Protein AF-A0A6L5EHL0-F1 (afdb_monomer_lite)

Radius of gyration: 14.61 Å; chains: 1; bounding box: 33×22×42 Å

Secondary structure (DSSP, 8-state):
--EEEHHHHHHHHHHHH---HHHHHHHHHTSTTPPPP-EEEE--SGGGTT-EEEEEEHHHHHHHHHHHHHT-EESSSSEEEETTEEEEEE--S----

pLDDT: mean 92.65, std 10.25, range [40.53, 98.5]

Organism: NCBI:txid2653932

Sequence (97 aa):
QNCLSLTGVKAAMLARYGLSGAVVDYVLKEWPHAPNSAGMVRNGHEDANGSQYLVWTKSLVTAAFKRFVDECEMVNTTQASHPYFNGRFRLTGKVSQ

Foldseek 3Di:
DQKAFLVRLQVVCCVPWVFHSVVSCCLQPPDPLHFDWPDWDFDPDPVSVRDITTIHGPVSSVVSVVVQLVQWDDPDQFWTDHPRDPDITGTHPPDPD

Structure (mmCIF, N/CA/C/O backbone):
data_AF-A0A6L5EHL0-F1
#
_entry.id   AF-A0A6L5EHL0-F1
#
loop_
_atom_site.group_PDB
_atom_site.id
_atom_site.type_symbol
_atom_site.label_atom_id
_atom_site.label_alt_id
_atom_site.label_comp_id
_atom_site.label_asym_id
_atom_site.label_entity_id
_atom_site.label_seq_id
_atom_site.pdbx_PDB_ins_code
_atom_site.Cartn_x
_atom_site.Cartn_y
_a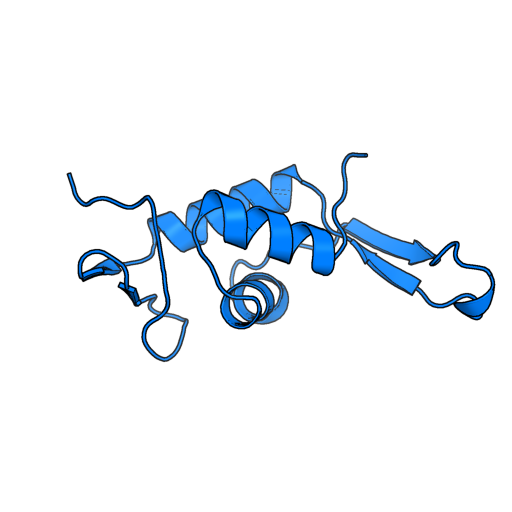tom_site.Cartn_z
_atom_site.occupancy
_atom_site.B_iso_or_equiv
_atom_site.auth_seq_id
_atom_site.auth_comp_id
_atom_site.auth_asym_id
_atom_site.auth_atom_id
_atom_site.pdbx_PDB_model_num
ATOM 1 N N . GLN A 1 1 ? 6.257 -13.207 -13.958 1.00 61.53 1 GLN A N 1
ATOM 2 C CA . GLN A 1 1 ? 7.010 -12.035 -13.452 1.00 61.53 1 GLN A CA 1
ATOM 3 C C . GLN A 1 1 ? 6.935 -12.003 -11.924 1.00 61.53 1 GLN A C 1
ATOM 5 O O . GLN A 1 1 ? 5.828 -11.990 -11.384 1.00 61.53 1 GLN A O 1
ATOM 10 N N . ASN A 1 2 ? 8.085 -12.084 -11.242 1.00 89.31 2 ASN A N 1
ATOM 11 C CA . ASN A 1 2 ? 8.186 -12.235 -9.775 1.00 89.31 2 ASN A CA 1
ATOM 12 C C . ASN A 1 2 ? 8.239 -10.907 -9.011 1.00 89.31 2 ASN A C 1
ATOM 14 O O . ASN A 1 2 ? 8.119 -10.904 -7.787 1.00 89.31 2 ASN A O 1
ATOM 18 N N . CYS A 1 3 ? 8.372 -9.792 -9.729 1.00 94.38 3 CYS A N 1
ATOM 19 C CA . CYS A 1 3 ? 8.391 -8.455 -9.158 1.00 94.38 3 CYS A CA 1
ATOM 20 C C . CYS A 1 3 ? 7.161 -7.643 -9.585 1.00 94.38 3 CYS A C 1
ATOM 22 O O . CYS A 1 3 ? 6.510 -7.969 -10.580 1.00 94.38 3 CYS A O 1
ATOM 24 N N . LEU A 1 4 ? 6.852 -6.601 -8.819 1.00 96.62 4 LEU A N 1
ATOM 25 C CA . LEU A 1 4 ? 5.786 -5.633 -9.067 1.00 96.62 4 LEU A CA 1
ATOM 26 C C . LEU A 1 4 ? 6.379 -4.224 -9.127 1.00 96.62 4 LEU A C 1
ATOM 28 O O . LEU A 1 4 ? 7.224 -3.883 -8.303 1.00 96.62 4 LEU A O 1
ATOM 32 N N . SER A 1 5 ? 5.908 -3.409 -10.073 1.00 96.19 5 SER A N 1
ATOM 33 C CA . SER A 1 5 ? 6.099 -1.953 -10.058 1.00 96.19 5 SER A CA 1
ATOM 34 C C . SER A 1 5 ? 5.224 -1.304 -8.982 1.00 96.19 5 SER A C 1
ATOM 36 O O . SER A 1 5 ? 4.302 -1.942 -8.469 1.00 96.19 5 SER A O 1
ATOM 38 N N . LEU A 1 6 ? 5.437 -0.016 -8.688 1.00 97.06 6 LEU A N 1
ATOM 39 C CA . LEU A 1 6 ? 4.589 0.730 -7.747 1.00 97.06 6 LEU A CA 1
ATOM 40 C C . LEU A 1 6 ? 3.102 0.649 -8.130 1.00 97.06 6 LEU A C 1
ATOM 42 O O . LEU A 1 6 ? 2.257 0.354 -7.287 1.00 97.06 6 LEU A O 1
ATOM 46 N N . THR A 1 7 ? 2.786 0.847 -9.412 1.00 96.94 7 THR A N 1
ATOM 47 C CA . THR A 1 7 ? 1.417 0.731 -9.935 1.00 96.94 7 THR A CA 1
ATOM 48 C C . THR A 1 7 ? 0.861 -0.679 -9.738 1.00 96.94 7 THR A C 1
ATOM 50 O O . THR A 1 7 ? -0.286 -0.834 -9.324 1.00 96.94 7 THR A O 1
ATOM 53 N N . GLY A 1 8 ? 1.684 -1.710 -9.958 1.00 97.69 8 GLY A N 1
ATOM 54 C CA . GLY A 1 8 ? 1.301 -3.101 -9.724 1.00 97.69 8 GLY A CA 1
ATOM 55 C C . GLY A 1 8 ? 1.007 -3.403 -8.253 1.00 97.69 8 GLY A C 1
ATOM 56 O O . GLY A 1 8 ? 0.017 -4.070 -7.956 1.00 97.69 8 GLY A O 1
ATOM 57 N N . VAL A 1 9 ? 1.815 -2.880 -7.322 1.00 98.25 9 VAL A N 1
ATOM 58 C CA . VAL A 1 9 ? 1.557 -3.026 -5.879 1.00 98.25 9 VAL A CA 1
ATOM 59 C C . VAL A 1 9 ? 0.270 -2.301 -5.487 1.00 98.25 9 VAL A C 1
ATOM 61 O O . VAL A 1 9 ? -0.572 -2.893 -4.816 1.00 98.25 9 VAL A O 1
ATOM 64 N N . LYS A 1 10 ? 0.066 -1.061 -5.953 1.00 98.50 10 LYS A N 1
ATOM 65 C CA . LYS A 1 10 ? -1.161 -0.290 -5.686 1.00 98.50 10 LYS A CA 1
ATOM 66 C C . LYS A 1 10 ? -2.412 -1.027 -6.158 1.00 98.50 10 LYS A C 1
ATOM 68 O O . LYS A 1 10 ? -3.350 -1.173 -5.381 1.00 98.50 10 LYS A O 1
ATOM 73 N N . ALA A 1 11 ? -2.402 -1.549 -7.384 1.00 98.19 11 ALA A N 1
ATOM 74 C CA . ALA A 1 11 ? -3.517 -2.327 -7.918 1.00 98.19 11 ALA A CA 1
ATOM 75 C C . ALA A 1 11 ? -3.776 -3.601 -7.095 1.00 98.19 11 ALA A C 1
ATOM 77 O O . ALA A 1 11 ? -4.917 -3.884 -6.733 1.00 98.19 11 ALA A O 1
ATOM 78 N N . ALA A 1 12 ? -2.718 -4.339 -6.741 1.00 97.00 12 ALA A N 1
ATOM 79 C CA . ALA A 1 12 ? -2.841 -5.565 -5.958 1.00 97.00 12 ALA A CA 1
ATOM 80 C C . ALA A 1 12 ? -3.391 -5.312 -4.543 1.00 97.00 12 ALA A C 1
ATOM 82 O O . ALA A 1 12 ? -4.246 -6.060 -4.073 1.00 97.00 12 ALA A O 1
ATOM 83 N N . MET A 1 13 ? -2.919 -4.268 -3.857 1.00 97.62 13 MET A N 1
ATOM 84 C CA . MET A 1 13 ? -3.337 -3.960 -2.484 1.00 97.62 13 MET A CA 1
ATOM 85 C C . MET A 1 13 ? -4.725 -3.322 -2.422 1.00 97.62 13 MET A C 1
ATOM 87 O O . MET A 1 13 ? -5.481 -3.607 -1.492 1.00 97.62 13 MET A O 1
ATOM 91 N N . LEU A 1 14 ? -5.100 -2.538 -3.435 1.00 97.38 14 LEU A N 1
ATOM 92 C CA . LEU A 1 14 ? -6.473 -2.069 -3.594 1.00 97.38 14 LEU A CA 1
ATOM 93 C C . LEU A 1 14 ? -7.431 -3.253 -3.762 1.00 97.38 14 LEU A C 1
ATOM 95 O O . LEU A 1 14 ? -8.423 -3.335 -3.046 1.00 97.38 14 LEU A O 1
ATOM 99 N N . ALA A 1 15 ? -7.117 -4.192 -4.659 1.00 96.19 15 ALA A N 1
ATOM 100 C CA . ALA A 1 15 ? -7.969 -5.351 -4.916 1.00 96.19 15 ALA A CA 1
ATOM 101 C C . ALA A 1 15 ? -8.071 -6.297 -3.708 1.00 96.19 15 ALA A C 1
ATOM 103 O O . ALA A 1 15 ? -9.140 -6.830 -3.431 1.00 96.19 15 ALA A O 1
ATOM 104 N N . ARG A 1 16 ? -6.963 -6.515 -2.987 1.00 95.31 16 ARG A N 1
ATOM 105 C CA . ARG A 1 16 ? -6.901 -7.485 -1.884 1.00 95.31 16 ARG A CA 1
ATOM 106 C C . ARG A 1 16 ? -7.417 -6.944 -0.554 1.00 95.31 16 ARG A C 1
ATOM 108 O O . ARG A 1 16 ? -8.050 -7.683 0.189 1.00 95.31 16 ARG A O 1
ATOM 115 N N . TYR A 1 17 ? -7.092 -5.695 -0.237 1.00 96.19 17 TYR A N 1
ATOM 116 C CA . TYR A 1 17 ? -7.312 -5.113 1.088 1.00 96.19 17 TYR A CA 1
ATOM 117 C C . TYR A 1 17 ? -8.120 -3.813 1.040 1.00 96.19 17 TYR A C 1
ATOM 119 O O . TYR A 1 17 ? -8.518 -3.300 2.082 1.00 96.19 17 TYR A O 1
ATOM 127 N N . GLY A 1 18 ? -8.408 -3.261 -0.141 1.00 96.62 18 GLY A N 1
ATOM 128 C CA . GLY A 1 18 ? -9.085 -1.969 -0.271 1.00 96.62 18 GLY A CA 1
ATOM 129 C C . GLY A 1 18 ? -8.198 -0.773 0.086 1.00 96.62 18 GLY A C 1
ATOM 130 O O . GLY A 1 18 ? -8.722 0.327 0.267 1.00 96.62 18 GLY A O 1
ATOM 131 N N . LEU A 1 19 ? -6.878 -0.976 0.198 1.00 97.81 19 LEU A N 1
ATOM 132 C CA . LEU A 1 19 ? -5.934 0.076 0.570 1.00 97.81 19 LEU A CA 1
ATOM 133 C C . LEU A 1 19 ? -5.804 1.103 -0.557 1.00 97.81 19 LEU A C 1
ATOM 135 O O . LEU A 1 19 ? -5.652 0.755 -1.729 1.00 97.81 19 LEU A O 1
ATOM 139 N N . SER A 1 20 ? -5.829 2.384 -0.191 1.00 97.56 20 SER A N 1
ATOM 140 C CA . SER A 1 20 ? -5.613 3.474 -1.139 1.00 97.56 20 SER A CA 1
ATOM 141 C C . SER A 1 20 ? -4.144 3.566 -1.560 1.00 97.56 20 SER A C 1
ATOM 143 O O . SER A 1 20 ? -3.242 3.087 -0.869 1.00 97.56 20 SER A O 1
ATOM 145 N N . GLY A 1 21 ? -3.887 4.258 -2.674 1.00 97.81 21 GLY A N 1
ATOM 146 C CA . GLY A 1 21 ? -2.523 4.513 -3.138 1.00 97.81 21 GLY A CA 1
ATOM 147 C C . GLY A 1 21 ? -1.641 5.200 -2.090 1.00 97.81 21 GLY A C 1
ATOM 148 O O . GLY A 1 21 ? -0.470 4.857 -2.001 1.00 97.81 21 GLY A O 1
ATOM 149 N N . ALA A 1 22 ? -2.208 6.091 -1.267 1.00 97.06 22 ALA A N 1
ATOM 150 C CA . ALA A 1 22 ? -1.482 6.797 -0.210 1.00 97.06 22 ALA A CA 1
ATOM 151 C C . ALA A 1 22 ? -1.033 5.865 0.928 1.00 97.06 22 ALA A C 1
ATOM 153 O O . ALA A 1 22 ? 0.102 5.958 1.384 1.00 97.06 22 ALA A O 1
ATOM 154 N N . VAL A 1 23 ? -1.889 4.924 1.348 1.00 98.19 23 VAL A N 1
ATOM 155 C CA . VAL A 1 23 ? -1.503 3.917 2.352 1.00 98.19 23 VAL A CA 1
ATOM 156 C C . VAL A 1 23 ? -0.433 2.992 1.783 1.00 98.19 23 VAL A C 1
ATOM 158 O O . VAL A 1 23 ? 0.548 2.691 2.453 1.00 98.19 23 VAL A O 1
ATOM 161 N N . VAL A 1 24 ? -0.578 2.579 0.522 1.00 98.38 24 VAL A N 1
ATOM 162 C CA . VAL A 1 24 ? 0.431 1.752 -0.155 1.00 98.38 24 VAL A CA 1
ATOM 163 C C . VAL A 1 24 ? 1.771 2.482 -0.261 1.00 98.38 24 VAL A C 1
ATOM 165 O O . VAL A 1 24 ? 2.804 1.882 0.021 1.00 98.38 24 VAL A O 1
ATOM 168 N N . ASP A 1 25 ? 1.768 3.764 -0.637 1.00 98.00 25 ASP A N 1
ATOM 169 C CA . ASP A 1 25 ? 2.982 4.585 -0.685 1.00 98.00 25 ASP A CA 1
ATOM 170 C C . ASP A 1 25 ? 3.654 4.660 0.690 1.00 98.00 25 ASP A C 1
ATOM 172 O O . ASP A 1 25 ? 4.862 4.454 0.777 1.00 98.00 25 ASP A O 1
ATOM 176 N N . TYR A 1 26 ? 2.875 4.881 1.751 1.00 98.19 26 TYR A N 1
ATOM 177 C CA . TYR A 1 26 ? 3.378 4.907 3.122 1.00 98.19 26 TYR A CA 1
ATOM 178 C C . TYR A 1 26 ? 4.034 3.575 3.524 1.00 98.19 26 TYR A C 1
ATOM 180 O O . TYR A 1 26 ? 5.179 3.562 3.971 1.00 98.19 26 TYR A O 1
ATOM 188 N N . VAL A 1 27 ? 3.354 2.442 3.311 1.00 98.19 27 VAL A N 1
ATOM 189 C CA . VAL A 1 27 ? 3.871 1.108 3.679 1.00 98.19 27 VAL A CA 1
ATOM 190 C C . VAL A 1 27 ? 5.168 0.772 2.941 1.00 98.19 27 VAL A C 1
ATOM 192 O O . VAL A 1 27 ? 6.029 0.089 3.490 1.00 98.19 27 VAL A O 1
ATOM 195 N N . LEU A 1 28 ? 5.327 1.246 1.704 1.00 97.88 28 LEU A N 1
ATOM 196 C CA . LEU A 1 28 ? 6.523 0.986 0.902 1.00 97.88 28 LEU A CA 1
ATOM 197 C C . LEU A 1 28 ? 7.704 1.916 1.210 1.00 97.88 28 LEU A C 1
ATOM 199 O O . LEU A 1 28 ? 8.828 1.551 0.873 1.00 97.88 28 LEU A O 1
ATOM 203 N N . LYS A 1 29 ? 7.464 3.114 1.760 1.00 95.38 29 LYS A N 1
ATOM 204 C CA . LYS A 1 29 ? 8.478 4.184 1.836 1.00 95.38 29 LYS A CA 1
ATOM 205 C C . LYS A 1 29 ? 8.796 4.648 3.253 1.00 95.38 29 LYS A C 1
ATOM 207 O O . LYS A 1 29 ? 9.942 4.968 3.527 1.00 95.38 29 LYS A O 1
ATOM 212 N N . GLU A 1 30 ? 7.797 4.675 4.128 1.00 96.19 30 GLU A N 1
ATOM 213 C CA . GLU A 1 30 ? 7.873 5.353 5.430 1.00 96.19 30 GLU A CA 1
ATOM 214 C C . GLU A 1 30 ? 7.693 4.392 6.610 1.00 96.19 30 GLU A C 1
ATOM 216 O O . GLU A 1 30 ? 8.142 4.661 7.723 1.00 96.19 30 GLU A O 1
ATOM 221 N N . TRP A 1 31 ? 7.007 3.265 6.401 1.00 97.94 31 TRP A N 1
ATOM 222 C CA . TRP A 1 31 ? 6.744 2.321 7.481 1.00 97.94 31 TRP A CA 1
ATOM 223 C C . TRP A 1 31 ? 8.053 1.676 7.980 1.00 97.94 31 TRP A C 1
ATOM 225 O O . TRP A 1 31 ? 8.828 1.189 7.155 1.00 97.94 31 TRP A O 1
ATOM 235 N N . PRO A 1 32 ? 8.305 1.571 9.305 1.00 96.62 32 PRO A N 1
ATOM 236 C CA . PRO A 1 32 ? 9.561 1.015 9.834 1.00 96.62 32 PRO A CA 1
ATOM 237 C C . PRO A 1 32 ? 9.883 -0.424 9.401 1.00 96.62 32 PRO A C 1
ATOM 239 O O . PRO A 1 32 ? 11.015 -0.883 9.548 1.00 96.62 32 PRO A O 1
ATOM 242 N N . HIS A 1 33 ? 8.892 -1.152 8.884 1.00 96.75 33 HIS A N 1
ATOM 243 C CA . HIS A 1 33 ? 9.032 -2.513 8.366 1.00 96.75 33 HIS A CA 1
ATOM 244 C C . HIS A 1 33 ? 8.760 -2.601 6.858 1.00 96.75 33 HIS A C 1
ATOM 246 O O . HIS A 1 33 ? 8.363 -3.657 6.357 1.00 96.75 33 HIS A O 1
ATOM 252 N N . ALA A 1 34 ? 8.956 -1.492 6.139 1.00 97.44 34 ALA A N 1
ATOM 253 C CA . ALA A 1 34 ? 8.804 -1.431 4.695 1.00 97.44 34 ALA A CA 1
ATOM 254 C C . ALA A 1 34 ? 9.628 -2.533 3.998 1.00 97.44 34 ALA A C 1
ATOM 256 O O . ALA A 1 34 ? 10.772 -2.803 4.379 1.00 97.44 34 ALA A O 1
ATOM 257 N N . PRO A 1 35 ? 9.069 -3.194 2.969 1.00 97.12 35 PRO A N 1
ATOM 258 C CA . PRO A 1 35 ? 9.797 -4.214 2.237 1.00 97.12 35 PRO A CA 1
ATOM 259 C C . PRO A 1 35 ? 10.904 -3.573 1.399 1.00 97.12 35 PRO A C 1
ATOM 261 O O . PRO A 1 35 ? 10.673 -2.598 0.679 1.00 97.12 35 PRO A O 1
ATOM 264 N N . ASN A 1 36 ? 12.086 -4.188 1.407 1.00 96.31 36 ASN A N 1
ATOM 265 C CA . ASN A 1 36 ? 13.172 -3.780 0.522 1.00 96.31 36 ASN A CA 1
ATOM 266 C C . ASN A 1 36 ? 12.738 -3.852 -0.947 1.00 96.31 36 ASN A C 1
ATOM 268 O O . ASN A 1 36 ? 12.103 -4.820 -1.385 1.00 96.31 36 ASN A O 1
ATOM 272 N N . SER A 1 37 ? 13.124 -2.837 -1.722 1.00 95.44 37 SER A N 1
ATOM 273 C CA . SER A 1 37 ? 13.018 -2.917 -3.177 1.00 95.44 37 SER A CA 1
ATOM 274 C C . SER A 1 37 ? 13.926 -4.028 -3.710 1.00 95.44 37 SER A C 1
ATOM 276 O O . SER A 1 37 ? 14.991 -4.301 -3.159 1.00 95.44 37 SER A O 1
ATOM 278 N N . ALA A 1 38 ? 13.498 -4.672 -4.789 1.00 95.38 38 ALA A N 1
ATOM 279 C CA . ALA A 1 38 ? 14.294 -5.660 -5.508 1.00 95.38 38 ALA A CA 1
ATOM 280 C C . ALA A 1 38 ? 15.296 -5.005 -6.475 1.00 95.38 38 ALA A C 1
ATOM 282 O O . ALA A 1 38 ? 16.218 -5.668 -6.938 1.00 95.38 38 ALA A O 1
ATOM 283 N N . GLY A 1 39 ? 15.097 -3.724 -6.800 1.00 94.88 39 GLY A N 1
ATOM 284 C CA . GLY A 1 39 ? 15.971 -2.944 -7.668 1.00 94.88 39 GLY A CA 1
ATOM 285 C C . GLY A 1 39 ? 15.204 -1.988 -8.576 1.00 94.88 39 GLY A C 1
ATOM 286 O O . GLY A 1 39 ? 13.996 -1.789 -8.432 1.00 94.88 39 GLY A O 1
ATOM 287 N N . MET A 1 40 ? 15.934 -1.414 -9.529 1.00 95.56 40 MET A N 1
ATOM 288 C CA . MET A 1 40 ? 15.412 -0.553 -10.588 1.00 95.56 40 MET A CA 1
ATOM 289 C C . MET A 1 40 ? 15.317 -1.345 -11.893 1.00 95.56 40 MET A C 1
ATOM 291 O O . MET A 1 40 ? 16.225 -2.107 -12.223 1.00 95.56 40 MET A O 1
ATOM 295 N N . VAL A 1 41 ? 14.241 -1.158 -12.654 1.00 91.94 41 VAL A N 1
ATOM 296 C CA . VAL A 1 41 ? 14.099 -1.721 -14.005 1.00 91.94 41 VAL A CA 1
ATOM 297 C C . VAL A 1 41 ? 13.889 -0.607 -15.017 1.00 91.94 41 VAL A C 1
ATOM 299 O O . VAL A 1 41 ? 13.238 0.395 -14.720 1.00 91.94 41 VAL A O 1
ATOM 302 N N . ARG A 1 42 ? 14.437 -0.782 -16.223 1.00 91.56 42 ARG A N 1
ATOM 303 C CA . ARG A 1 42 ? 14.196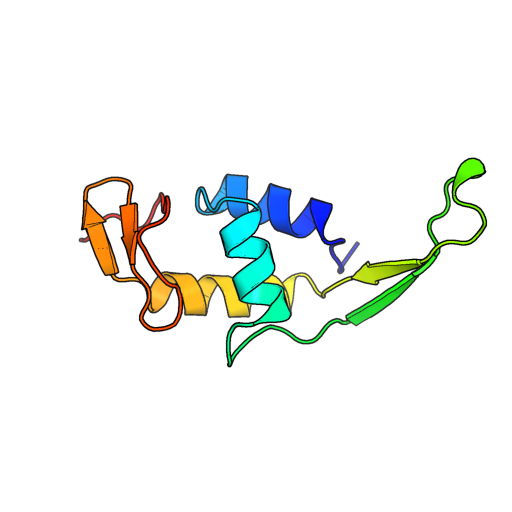 0.130 -17.343 1.00 91.56 42 ARG A CA 1
ATOM 304 C C . ARG A 1 42 ? 12.747 0.045 -17.800 1.00 91.56 42 ARG A C 1
ATOM 306 O O . ARG A 1 42 ? 12.192 -1.042 -17.946 1.00 91.56 42 ARG A O 1
ATOM 313 N N . ASN A 1 43 ? 12.170 1.205 -18.064 1.00 86.38 43 ASN A N 1
ATOM 314 C CA . ASN A 1 43 ? 10.911 1.325 -18.763 1.00 86.38 43 ASN A CA 1
ATOM 315 C C . ASN A 1 43 ? 11.147 1.030 -20.249 1.00 86.38 43 ASN A C 1
ATOM 317 O O . ASN A 1 43 ? 11.935 1.711 -20.899 1.00 86.38 43 ASN A O 1
ATOM 321 N N . GLY A 1 44 ? 10.508 -0.026 -20.753 1.00 83.00 44 GLY A N 1
ATOM 322 C CA . GLY A 1 44 ? 10.667 -0.491 -22.133 1.00 83.00 44 GLY A CA 1
ATOM 323 C C . GLY A 1 44 ? 9.829 0.271 -23.161 1.00 83.00 44 GLY A C 1
ATOM 324 O O . GLY A 1 44 ? 9.868 -0.092 -24.329 1.00 83.00 44 GLY A O 1
ATOM 325 N N . HIS A 1 45 ? 9.051 1.274 -22.746 1.00 82.69 45 HIS A N 1
ATOM 326 C CA . HIS A 1 45 ? 8.271 2.092 -23.672 1.00 82.69 45 HIS A CA 1
ATOM 327 C C . HIS A 1 45 ? 9.198 3.019 -24.469 1.00 82.69 45 HIS A C 1
ATOM 329 O O . HIS A 1 45 ? 10.079 3.646 -23.879 1.00 82.69 45 HIS A O 1
ATOM 335 N N . GLU A 1 46 ? 8.994 3.127 -25.784 1.00 79.25 46 GLU A N 1
ATOM 336 C CA . GLU A 1 46 ? 9.864 3.917 -26.675 1.00 79.25 46 GLU A CA 1
ATOM 337 C C . GLU A 1 46 ? 9.959 5.385 -26.222 1.00 79.25 46 GLU A C 1
ATOM 339 O O . GLU A 1 46 ? 11.054 5.932 -26.114 1.00 79.25 46 GLU A O 1
ATOM 344 N N . ASP A 1 47 ? 8.837 5.970 -25.792 1.00 83.62 47 ASP A N 1
ATOM 345 C CA . ASP A 1 47 ? 8.776 7.351 -25.281 1.00 83.62 47 ASP A CA 1
ATOM 346 C C . ASP A 1 47 ? 9.299 7.533 -23.847 1.00 83.62 47 ASP A C 1
ATOM 348 O O . ASP A 1 47 ? 9.312 8.641 -23.309 1.00 83.62 47 ASP A O 1
ATOM 352 N N . ALA A 1 48 ? 9.707 6.458 -23.170 1.00 80.69 48 ALA A N 1
ATOM 353 C CA . ALA A 1 48 ? 10.124 6.544 -21.775 1.00 80.69 48 ALA A CA 1
ATOM 354 C C . ALA A 1 48 ? 11.549 7.083 -21.591 1.00 80.69 48 ALA A C 1
ATOM 356 O O . ALA A 1 48 ? 11.998 7.159 -20.444 1.00 80.69 48 ALA A O 1
ATOM 357 N N . ASN A 1 49 ? 12.263 7.428 -22.673 1.00 83.19 49 ASN A N 1
ATOM 358 C CA . ASN A 1 49 ? 13.609 8.022 -22.672 1.00 83.19 49 ASN A CA 1
ATOM 359 C C . ASN A 1 49 ? 14.605 7.302 -21.743 1.00 83.19 49 ASN A C 1
ATOM 361 O O . ASN A 1 49 ? 15.412 7.924 -21.053 1.00 83.19 49 ASN A O 1
ATOM 365 N N . GLY A 1 50 ? 14.525 5.970 -21.671 1.00 83.06 50 GLY A N 1
ATOM 366 C CA . GLY A 1 50 ? 15.395 5.164 -20.811 1.00 83.06 50 GLY A CA 1
ATOM 367 C C . GLY A 1 50 ? 15.159 5.332 -19.303 1.00 83.06 50 GLY A C 1
ATOM 368 O O . GLY A 1 50 ? 16.011 4.912 -18.513 1.00 83.06 50 GLY A O 1
ATOM 369 N N . SER A 1 51 ? 14.027 5.920 -18.896 1.00 90.00 51 SER A N 1
ATOM 370 C CA . SER A 1 51 ? 13.628 6.047 -17.492 1.00 90.00 51 SER A CA 1
ATOM 371 C C . SER A 1 51 ? 13.571 4.690 -16.796 1.00 90.00 51 SER A C 1
ATOM 373 O O . SER A 1 51 ? 13.393 3.638 -17.412 1.00 90.00 51 SER A O 1
ATOM 375 N N . GLN A 1 52 ? 13.753 4.712 -15.480 1.00 93.69 52 GLN A N 1
ATOM 376 C CA . GLN A 1 52 ? 13.750 3.517 -14.651 1.00 93.69 52 GLN A CA 1
ATOM 377 C C . GLN A 1 52 ? 12.749 3.671 -13.513 1.00 93.69 52 GLN A C 1
ATOM 379 O O . GLN A 1 52 ? 12.494 4.782 -13.050 1.00 93.69 52 GLN A O 1
ATOM 384 N N . TYR A 1 53 ? 12.205 2.553 -13.042 1.00 93.31 53 TYR A N 1
ATOM 385 C CA . TYR A 1 53 ? 11.305 2.530 -11.895 1.00 93.31 53 TYR A CA 1
ATOM 386 C C . TYR A 1 53 ? 11.664 1.421 -10.911 1.00 93.31 53 TYR A C 1
ATOM 388 O O . TYR A 1 53 ? 12.169 0.362 -11.292 1.00 93.31 53 TYR A O 1
ATOM 396 N N . LEU A 1 54 ? 11.374 1.673 -9.634 1.00 95.62 54 LEU A N 1
ATOM 397 C CA . LEU A 1 54 ? 11.546 0.696 -8.566 1.00 95.62 54 LEU A CA 1
ATOM 398 C C . LEU A 1 54 ? 10.583 -0.476 -8.739 1.00 95.62 54 LEU A C 1
ATOM 400 O O . LEU A 1 54 ? 9.407 -0.307 -9.086 1.00 95.62 54 LEU A O 1
ATOM 404 N N . VAL A 1 55 ? 11.083 -1.663 -8.418 1.00 96.94 55 VAL A N 1
ATOM 405 C CA . VAL A 1 55 ? 10.284 -2.878 -8.307 1.00 96.94 55 VAL A CA 1
ATOM 406 C C . VAL A 1 55 ? 10.523 -3.570 -6.975 1.00 96.94 55 VAL A C 1
ATOM 408 O O . VAL A 1 55 ? 11.598 -3.474 -6.390 1.00 96.94 55 VAL A O 1
ATOM 411 N N . TRP A 1 56 ? 9.528 -4.322 -6.517 1.00 97.69 56 TRP A N 1
ATOM 412 C CA . TRP A 1 56 ? 9.593 -5.147 -5.311 1.00 97.69 56 TRP A CA 1
AT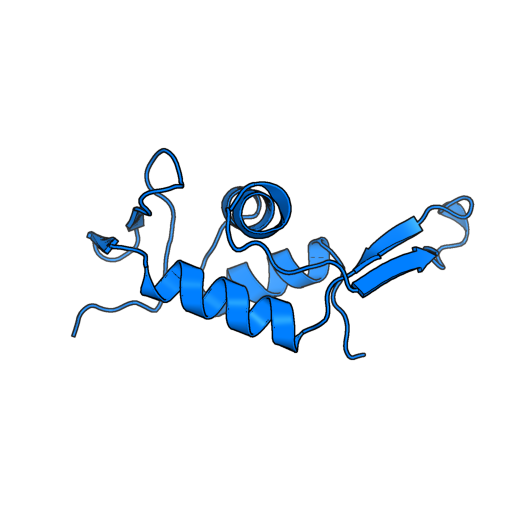OM 413 C C . TRP A 1 56 ? 9.275 -6.592 -5.651 1.00 97.69 56 TRP A C 1
ATOM 415 O O . TRP A 1 56 ? 8.464 -6.850 -6.541 1.00 97.69 56 TRP A O 1
ATOM 425 N N . THR A 1 57 ? 9.859 -7.550 -4.932 1.00 96.88 57 THR A N 1
ATOM 426 C CA . THR A 1 57 ? 9.452 -8.949 -5.082 1.00 96.88 57 THR A CA 1
ATOM 427 C C . THR A 1 57 ? 8.041 -9.144 -4.529 1.00 96.88 57 THR A C 1
ATOM 429 O O . THR A 1 57 ? 7.661 -8.582 -3.499 1.00 96.88 57 THR A O 1
ATOM 432 N N . LYS A 1 58 ? 7.242 -9.976 -5.202 1.00 96.38 58 LYS A N 1
ATOM 433 C CA . LYS A 1 58 ? 5.868 -10.280 -4.774 1.00 96.38 58 LYS A CA 1
ATOM 434 C C . LYS A 1 58 ? 5.808 -10.857 -3.359 1.00 96.38 58 LYS A C 1
ATOM 436 O O . LYS A 1 58 ? 4.873 -10.549 -2.622 1.00 96.38 58 LYS A O 1
ATOM 441 N N . SER A 1 59 ? 6.785 -11.683 -2.985 1.00 96.38 59 SER A N 1
ATOM 442 C CA . SER A 1 59 ? 6.855 -12.313 -1.665 1.00 96.38 59 SER A CA 1
ATOM 443 C C . SER A 1 59 ? 7.068 -11.288 -0.551 1.00 96.38 59 SER A C 1
ATOM 445 O O . SER A 1 59 ? 6.316 -11.306 0.420 1.00 96.38 59 SER A O 1
ATOM 447 N N . LEU A 1 60 ? 8.016 -10.357 -0.713 1.00 96.62 60 LEU A N 1
ATOM 448 C CA . LEU A 1 60 ? 8.276 -9.315 0.286 1.00 96.62 60 LEU A CA 1
ATOM 449 C C . LEU A 1 60 ? 7.102 -8.344 0.410 1.00 96.62 60 LEU A C 1
ATOM 451 O O . LEU A 1 60 ? 6.704 -8.022 1.525 1.00 96.62 60 LEU A O 1
ATOM 455 N N . VAL A 1 61 ? 6.493 -7.945 -0.713 1.00 97.56 61 VAL A N 1
ATOM 456 C CA . VAL A 1 61 ? 5.262 -7.135 -0.698 1.00 97.56 61 VAL A CA 1
ATOM 457 C C . VAL A 1 61 ? 4.162 -7.859 0.073 1.00 97.56 61 VAL A C 1
ATOM 459 O O . VAL A 1 61 ? 3.563 -7.292 0.979 1.00 97.56 61 VAL A O 1
ATOM 462 N N . THR A 1 62 ? 3.913 -9.131 -0.239 1.00 96.19 62 THR A N 1
ATOM 463 C CA . THR A 1 62 ? 2.850 -9.902 0.422 1.00 96.19 62 THR A CA 1
ATOM 464 C C . THR A 1 62 ? 3.094 -10.020 1.926 1.00 96.19 62 THR A C 1
ATOM 466 O O . THR A 1 62 ? 2.169 -9.806 2.705 1.00 96.19 62 THR A O 1
ATOM 469 N N . ALA A 1 63 ? 4.327 -10.320 2.342 1.00 97.38 63 ALA A N 1
ATOM 470 C CA . ALA A 1 63 ? 4.682 -10.441 3.753 1.00 97.38 63 ALA A CA 1
ATOM 471 C C . ALA A 1 63 ? 4.531 -9.108 4.505 1.00 97.38 63 ALA A C 1
ATOM 473 O O . ALA A 1 63 ? 3.909 -9.075 5.567 1.00 97.38 63 ALA A O 1
ATOM 474 N N . ALA A 1 64 ? 5.034 -8.009 3.935 1.00 98.19 64 ALA A N 1
ATOM 475 C CA . ALA A 1 64 ? 4.951 -6.684 4.542 1.00 98.19 64 ALA A CA 1
ATOM 476 C C . ALA A 1 64 ? 3.500 -6.214 4.703 1.00 98.19 64 ALA A C 1
ATOM 478 O O . ALA A 1 64 ? 3.098 -5.826 5.795 1.00 98.19 64 ALA A O 1
ATOM 479 N N . PHE A 1 65 ? 2.685 -6.307 3.649 1.00 97.81 65 PHE A N 1
ATOM 480 C CA . PHE A 1 65 ? 1.290 -5.868 3.720 1.00 97.81 65 PHE A CA 1
ATOM 481 C C . PHE A 1 65 ? 0.427 -6.775 4.591 1.00 97.81 65 PHE A C 1
ATOM 483 O O . PHE A 1 65 ? -0.469 -6.272 5.262 1.00 97.81 65 PHE A O 1
ATOM 490 N N . LYS A 1 66 ? 0.706 -8.086 4.641 1.00 96.94 66 LYS A N 1
ATOM 491 C CA . LYS A 1 66 ? 0.051 -8.967 5.612 1.00 96.94 66 LYS A CA 1
ATOM 492 C C . LYS A 1 66 ? 0.332 -8.484 7.034 1.00 96.94 66 LYS A C 1
ATOM 494 O O . LYS A 1 66 ? -0.610 -8.297 7.791 1.00 96.94 66 LYS A O 1
ATOM 499 N N . ARG A 1 67 ? 1.601 -8.235 7.367 1.00 97.50 67 ARG A N 1
ATOM 500 C CA . ARG A 1 67 ? 1.994 -7.744 8.691 1.00 97.50 67 ARG A CA 1
ATOM 501 C C . ARG A 1 67 ? 1.348 -6.396 9.017 1.00 97.50 67 ARG A C 1
ATOM 503 O O . ARG A 1 67 ? 0.742 -6.269 10.071 1.00 97.50 67 ARG A O 1
ATOM 510 N N . PHE A 1 68 ? 1.416 -5.432 8.100 1.00 97.81 68 PHE A N 1
ATOM 511 C CA . PHE A 1 68 ? 0.781 -4.125 8.276 1.00 97.81 68 PHE A CA 1
ATOM 512 C C . PHE A 1 68 ? -0.720 -4.268 8.565 1.00 97.81 68 PHE A C 1
ATOM 514 O O . PHE A 1 68 ? -1.230 -3.680 9.511 1.00 97.81 68 PHE A O 1
ATOM 521 N N . VAL A 1 69 ? -1.431 -5.096 7.789 1.00 96.75 69 VAL A N 1
ATOM 522 C CA . VAL A 1 69 ? -2.867 -5.355 7.982 1.00 96.75 69 VAL A CA 1
ATOM 523 C C . VAL A 1 69 ? -3.149 -6.072 9.302 1.00 96.75 69 VAL A C 1
ATOM 525 O O . VAL A 1 69 ? -4.125 -5.731 9.969 1.00 96.75 69 VAL A O 1
ATOM 528 N N . ASP A 1 70 ? -2.319 -7.032 9.708 1.00 96.06 70 ASP A N 1
ATOM 529 C CA . ASP A 1 70 ? -2.461 -7.737 10.987 1.00 96.06 70 ASP A CA 1
ATOM 530 C C . ASP A 1 70 ? -2.321 -6.769 12.177 1.00 96.06 70 ASP A C 1
ATOM 532 O O . ASP A 1 70 ? -3.105 -6.865 13.119 1.00 96.06 70 ASP A O 1
ATOM 536 N N . GLU A 1 71 ? -1.425 -5.781 12.077 1.00 96.12 71 GLU A N 1
ATOM 537 C CA . GLU A 1 71 ? -1.188 -4.724 13.077 1.00 96.12 71 GLU A CA 1
ATOM 538 C C . GLU A 1 71 ? -2.246 -3.595 13.063 1.00 96.12 71 GLU A C 1
ATOM 540 O O . GLU A 1 71 ? -2.261 -2.747 13.952 1.00 96.12 71 GLU A O 1
ATOM 545 N N . CYS A 1 72 ? -3.150 -3.559 12.076 1.00 96.88 72 CYS A N 1
ATOM 546 C CA . CYS A 1 72 ? -4.230 -2.565 12.034 1.00 96.88 72 CYS A CA 1
ATOM 547 C C . CYS A 1 72 ? -5.324 -2.843 13.075 1.00 96.88 72 CYS A C 1
ATOM 549 O O . CYS A 1 72 ? -5.685 -3.988 13.323 1.00 96.88 72 CYS A O 1
ATOM 551 N N . GLU A 1 73 ? -5.989 -1.812 13.570 1.00 96.06 73 GLU A N 1
ATOM 552 C CA . GLU A 1 73 ? -7.203 -1.954 14.379 1.00 96.06 73 GLU A CA 1
ATOM 553 C C . GLU A 1 73 ? -8.410 -1.472 13.578 1.00 96.06 73 GLU A C 1
ATOM 555 O O . GLU A 1 73 ? -8.398 -0.366 13.035 1.00 96.06 73 GLU A O 1
ATOM 560 N N . MET A 1 74 ? -9.453 -2.302 13.469 1.00 96.00 74 MET A N 1
ATOM 561 C CA . MET A 1 74 ? -10.690 -1.893 12.800 1.00 96.00 74 MET A CA 1
ATOM 562 C C . MET A 1 74 ? -11.436 -0.899 13.684 1.00 96.00 74 MET A C 1
ATOM 564 O O . MET A 1 74 ? -11.793 -1.202 14.818 1.00 96.00 74 MET A O 1
ATOM 568 N N . VAL A 1 75 ? -11.709 0.281 13.138 1.00 94.94 75 VAL A N 1
ATOM 569 C CA . VAL A 1 75 ? -12.506 1.318 13.800 1.00 94.94 75 VAL A CA 1
ATOM 570 C C . VAL A 1 75 ? -13.994 1.118 13.514 1.00 94.94 75 VAL A C 1
ATOM 572 O O . VAL A 1 75 ? -14.845 1.401 14.352 1.00 94.94 75 VAL A O 1
ATOM 575 N N . ASN A 1 76 ? -14.320 0.664 12.305 1.00 92.00 76 ASN A N 1
ATOM 576 C CA . ASN A 1 76 ? -15.667 0.283 11.891 1.00 92.00 76 ASN A CA 1
ATOM 577 C C . ASN A 1 76 ? -15.585 -0.749 10.756 1.00 92.00 76 ASN A C 1
ATOM 579 O O . ASN A 1 76 ? -14.513 -1.251 10.444 1.00 92.00 76 ASN A O 1
ATOM 583 N N . THR A 1 77 ? -16.708 -1.044 10.104 1.00 90.69 77 THR A N 1
ATOM 584 C CA . THR A 1 77 ? -16.817 -2.063 9.045 1.00 90.69 77 THR A CA 1
ATOM 585 C C . THR A 1 77 ? -15.890 -1.861 7.846 1.00 90.69 77 THR A C 1
ATOM 587 O O . THR A 1 77 ? -15.631 -2.818 7.121 1.00 90.69 77 THR A O 1
ATOM 590 N N . THR A 1 78 ? -15.406 -0.642 7.596 1.00 93.50 78 THR A N 1
ATOM 591 C CA . THR A 1 78 ? -14.606 -0.336 6.397 1.00 93.50 78 THR A CA 1
ATOM 592 C C . THR A 1 78 ? -13.362 0.495 6.665 1.00 93.50 78 THR A C 1
ATOM 594 O O . THR A 1 78 ? -12.583 0.722 5.738 1.00 93.50 78 THR A O 1
ATOM 597 N N . GLN A 1 79 ? -13.162 0.965 7.896 1.00 96.12 79 GLN A N 1
ATOM 598 C CA . GLN A 1 79 ? -12.038 1.813 8.263 1.00 96.12 79 GLN A CA 1
ATOM 599 C C . GLN A 1 79 ? -11.212 1.195 9.379 1.00 96.12 79 GLN A C 1
ATOM 601 O O . GLN A 1 79 ? -11.755 0.649 10.339 1.00 96.12 79 GLN A O 1
ATOM 606 N N . ALA A 1 80 ? -9.902 1.377 9.276 1.00 97.75 80 ALA A N 1
ATOM 607 C CA . ALA A 1 80 ? -8.928 0.971 10.268 1.00 97.75 80 ALA A CA 1
ATOM 608 C C . ALA A 1 80 ? -7.964 2.111 10.612 1.00 97.75 80 ALA A C 1
ATOM 610 O O . ALA A 1 80 ? -7.855 3.101 9.879 1.00 97.75 80 ALA A O 1
ATOM 611 N N . SER A 1 81 ? -7.265 1.947 11.728 1.00 97.56 81 SER A N 1
ATOM 612 C CA . SER A 1 81 ? -6.104 2.736 12.138 1.00 97.56 81 SER A CA 1
ATOM 613 C C . SER A 1 81 ? -4.883 1.835 12.290 1.00 97.56 81 SER A C 1
ATOM 615 O O . SER A 1 81 ? -5.006 0.622 12.446 1.00 97.56 81 SER A O 1
ATOM 617 N N . HIS A 1 82 ? -3.697 2.431 12.251 1.00 97.44 82 HIS A N 1
ATOM 618 C CA . HIS A 1 82 ? -2.435 1.736 12.478 1.00 97.44 82 HIS A CA 1
ATOM 619 C C . HIS A 1 82 ? -1.506 2.656 13.285 1.00 97.44 82 HIS A C 1
ATOM 621 O O . HIS A 1 82 ? -1.459 3.843 12.960 1.00 97.44 82 HIS A O 1
ATOM 627 N N . PRO A 1 83 ? -0.742 2.166 14.283 1.00 95.31 83 PRO A N 1
ATOM 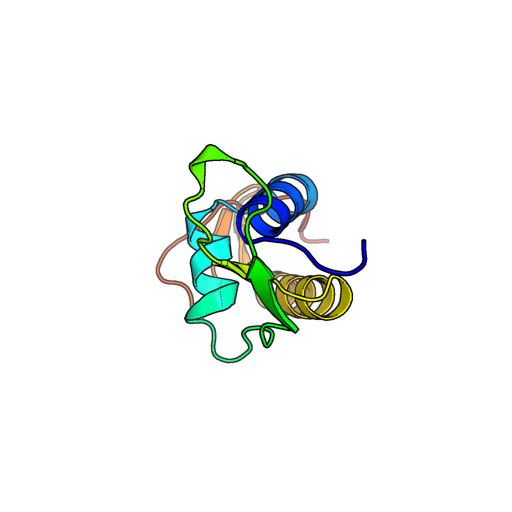628 C CA . PRO A 1 83 ? 0.037 3.022 15.192 1.00 95.31 83 PRO A CA 1
ATOM 629 C C . PRO A 1 83 ? 0.996 3.999 14.499 1.00 95.31 83 PRO A C 1
ATOM 631 O O . PRO A 1 83 ? 1.258 5.086 15.002 1.00 95.31 83 PRO A O 1
ATOM 634 N N . TYR A 1 84 ? 1.503 3.614 13.328 1.00 94.88 84 TYR A N 1
ATOM 635 C CA . TYR A 1 84 ? 2.443 4.421 12.550 1.00 94.88 84 TYR A CA 1
ATOM 636 C C . TYR A 1 84 ? 1.798 5.239 11.416 1.00 94.88 84 TYR A C 1
ATOM 638 O O . TYR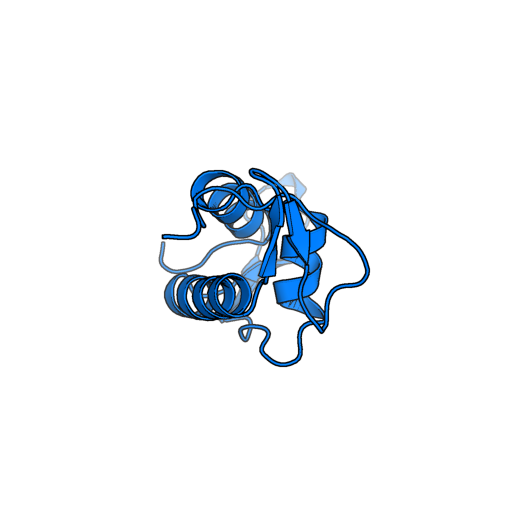 A 1 84 ? 2.467 6.072 10.810 1.00 94.88 84 TYR A O 1
ATOM 646 N N . PHE A 1 85 ? 0.514 5.025 11.113 1.00 94.88 85 PHE A N 1
ATOM 647 C CA . PHE A 1 85 ? -0.181 5.754 10.052 1.00 94.88 85 PHE A CA 1
ATOM 648 C C . PHE A 1 85 ? -1.104 6.805 10.664 1.00 94.88 85 PHE A C 1
ATOM 650 O O . PHE A 1 85 ? -2.029 6.474 11.405 1.00 94.88 85 PHE A O 1
ATOM 657 N N . ASN A 1 86 ? -0.875 8.077 10.342 1.00 93.38 86 ASN A N 1
ATOM 658 C CA . ASN A 1 86 ? -1.707 9.150 10.869 1.00 93.38 86 ASN A CA 1
ATOM 659 C C . ASN A 1 86 ? -3.099 9.135 10.215 1.00 93.38 86 ASN A C 1
ATOM 661 O O . ASN A 1 86 ? -3.232 9.268 8.997 1.00 93.38 86 ASN A O 1
ATOM 665 N N . GLY A 1 87 ? -4.136 9.016 11.042 1.00 93.25 87 GLY A N 1
ATOM 666 C CA . GLY A 1 87 ? -5.530 9.017 10.619 1.00 93.25 87 GLY A CA 1
ATOM 667 C C . GLY A 1 87 ? -6.094 7.628 10.317 1.00 93.25 87 GLY A C 1
ATOM 668 O O . GLY A 1 87 ? -5.478 6.592 10.558 1.00 93.25 87 GLY A O 1
ATOM 669 N N . ARG A 1 88 ? -7.330 7.617 9.812 1.00 96.56 88 ARG A N 1
ATOM 670 C CA . ARG A 1 88 ? -8.055 6.395 9.445 1.00 96.56 88 ARG A CA 1
ATOM 671 C C . ARG A 1 88 ? -7.951 6.157 7.950 1.00 96.56 88 ARG A C 1
ATOM 673 O O . ARG A 1 88 ? -7.942 7.102 7.163 1.00 96.56 88 ARG A O 1
ATOM 680 N N . PHE A 1 89 ? -7.954 4.897 7.551 1.00 97.56 89 PHE A N 1
ATOM 681 C CA . PHE A 1 89 ? -7.939 4.515 6.146 1.00 97.56 89 PHE A CA 1
ATOM 682 C C . PHE A 1 89 ? -8.873 3.349 5.879 1.00 97.56 89 PHE A C 1
ATOM 684 O O . PHE A 1 89 ? -9.267 2.618 6.785 1.00 97.56 89 PHE A O 1
ATOM 691 N N . ARG A 1 90 ? -9.239 3.187 4.608 1.00 96.75 90 ARG A N 1
ATOM 692 C CA . ARG A 1 90 ? -10.070 2.072 4.174 1.00 96.75 90 ARG A CA 1
ATOM 693 C C . ARG A 1 90 ? -9.303 0.762 4.328 1.00 96.75 90 ARG A C 1
ATOM 695 O O . ARG A 1 90 ? -8.209 0.636 3.787 1.00 96.75 90 ARG A O 1
ATOM 702 N N . LEU A 1 91 ? -9.917 -0.209 4.991 1.00 96.81 91 LEU A N 1
ATOM 703 C CA . LEU A 1 91 ? -9.452 -1.587 5.063 1.00 96.81 91 LEU A CA 1
ATOM 704 C C . LEU A 1 91 ? -10.664 -2.505 4.917 1.00 96.81 91 LEU A C 1
ATOM 706 O O . LEU A 1 91 ? -11.682 -2.333 5.580 1.00 96.81 91 LEU A O 1
ATOM 710 N N . THR A 1 92 ? -10.563 -3.462 4.005 1.00 90.38 92 THR A N 1
ATOM 711 C CA . THR A 1 92 ? -11.616 -4.437 3.706 1.00 90.38 92 THR A CA 1
ATOM 712 C C . THR A 1 92 ? -11.096 -5.844 3.965 1.00 90.38 92 THR A C 1
ATOM 714 O O . THR A 1 92 ? -9.900 -6.101 3.836 1.00 90.38 92 THR A O 1
ATOM 717 N N . GLY A 1 93 ? -11.985 -6.755 4.358 1.00 75.62 93 GLY A N 1
ATOM 718 C CA . GLY A 1 93 ? -11.641 -8.164 4.565 1.00 75.62 93 GLY A CA 1
ATOM 719 C C . GLY A 1 93 ? -11.022 -8.500 5.925 1.00 75.62 93 GLY A C 1
ATOM 720 O O . GLY A 1 93 ? -10.937 -9.677 6.257 1.00 75.62 93 GLY A O 1
ATOM 721 N N . LYS A 1 94 ? -10.670 -7.506 6.753 1.00 68.44 94 LYS A N 1
ATOM 722 C CA . LYS A 1 94 ? -10.411 -7.707 8.186 1.00 68.44 94 LYS A CA 1
ATOM 723 C C . LYS A 1 94 ? -11.741 -7.597 8.934 1.00 68.44 94 LYS A C 1
ATOM 725 O O . LYS A 1 94 ? -12.021 -6.600 9.585 1.00 68.44 94 LYS A O 1
ATOM 730 N N . VAL A 1 95 ? -12.627 -8.569 8.735 1.00 52.09 95 VAL A N 1
ATOM 731 C CA . VAL A 1 95 ? -13.833 -8.669 9.565 1.00 52.09 95 VAL A CA 1
ATOM 732 C C . VAL A 1 95 ? -13.351 -9.166 10.920 1.00 52.09 95 VAL A C 1
ATOM 734 O O . VAL A 1 95 ? -12.748 -10.236 10.983 1.00 52.09 95 VAL A O 1
ATOM 737 N N . SER A 1 96 ? -13.530 -8.366 11.972 1.00 49.88 96 SER A N 1
ATOM 738 C CA . SER A 1 96 ? -13.332 -8.825 13.345 1.00 49.88 96 SER A CA 1
ATOM 739 C C . SER A 1 96 ? -14.172 -10.091 13.526 1.00 49.88 96 SER A C 1
ATOM 741 O O . SER A 1 96 ? -15.393 -10.020 13.382 1.00 49.88 96 SER A O 1
ATOM 743 N N . GLN A 1 97 ? -13.528 -1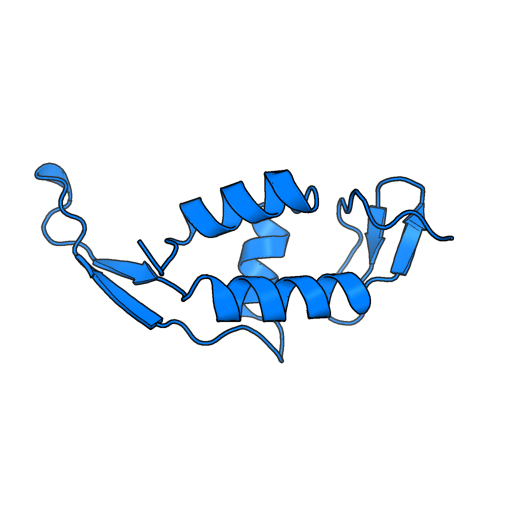1.244 13.726 1.00 40.53 97 GLN A N 1
ATOM 744 C CA . GLN A 1 97 ? -14.229 -12.392 14.300 1.00 40.53 97 GLN A CA 1
ATOM 745 C C . GLN A 1 97 ? -14.623 -12.070 15.737 1.00 40.53 97 GLN A C 1
ATOM 747 O O . GLN A 1 97 ? -13.837 -11.359 16.406 1.00 40.53 97 GLN A O 1
#